Protein AF-A0A6B2C0A2-F1 (afdb_monomer)

Foldseek 3Di:
DDDPVPQPPQAQDWDFPADDDFKTKIKHFDDDDPVCVVSVVSNQVVCCVPFAHFDDKAFDWADDVCCVVVVHPDIDTGTIITMGTGDDD

Structure (mmCIF, N/CA/C/O backbone):
data_AF-A0A6B2C0A2-F1
#
_entry.id   AF-A0A6B2C0A2-F1
#
loop_
_atom_site.group_PDB
_atom_site.id
_atom_site.type_symbol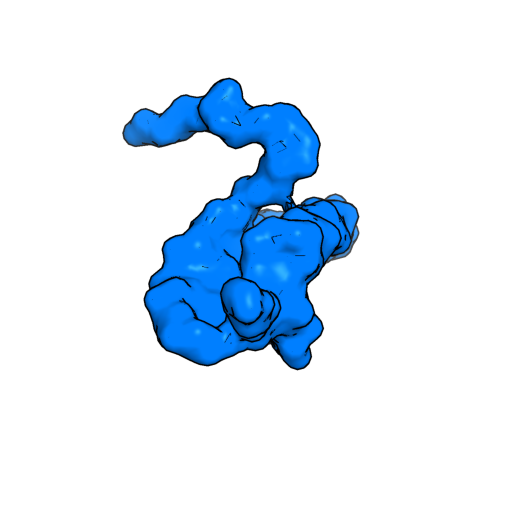
_atom_site.label_atom_id
_atom_site.label_alt_id
_atom_site.label_comp_id
_atom_site.label_asym_id
_atom_site.label_entity_id
_atom_site.label_seq_id
_atom_site.pdbx_PDB_ins_code
_atom_site.Cartn_x
_atom_site.Cartn_y
_atom_site.Cartn_z
_atom_site.occupancy
_atom_site.B_iso_or_equiv
_atom_site.auth_seq_id
_atom_site.auth_comp_id
_atom_site.auth_asym_id
_atom_site.auth_atom_id
_atom_site.pdbx_PDB_model_num
ATOM 1 N N . LYS A 1 1 ? -11.595 7.528 -19.795 1.00 40.72 1 LYS A N 1
ATOM 2 C CA . LYS A 1 1 ? -10.366 8.256 -19.391 1.00 40.72 1 LYS A CA 1
ATOM 3 C C . LYS A 1 1 ? -10.739 9.135 -18.204 1.00 40.72 1 LYS A C 1
ATOM 5 O O . LYS A 1 1 ? -11.733 9.834 -18.337 1.00 40.72 1 LYS A O 1
ATOM 10 N N . ARG A 1 2 ? -10.087 9.014 -17.041 1.00 49.28 2 ARG A N 1
ATOM 11 C CA . ARG A 1 2 ? -10.366 9.883 -15.880 1.00 49.28 2 ARG A CA 1
ATOM 12 C C . ARG A 1 2 ? -9.222 10.871 -15.702 1.00 49.28 2 ARG A C 1
ATOM 14 O O . ARG A 1 2 ? -8.087 10.540 -16.022 1.00 49.28 2 ARG A O 1
ATOM 21 N N . ASP A 1 3 ? -9.608 12.059 -15.271 1.00 43.72 3 ASP A N 1
ATOM 22 C CA . ASP A 1 3 ? -8.836 13.291 -15.273 1.00 43.72 3 ASP A CA 1
ATOM 23 C C . ASP A 1 3 ? -7.833 13.324 -14.100 1.00 43.72 3 ASP A C 1
ATOM 25 O O . ASP A 1 3 ? -8.276 13.306 -12.945 1.00 43.72 3 ASP A O 1
ATOM 29 N N . PRO A 1 4 ? -6.514 13.312 -14.367 1.00 50.69 4 PRO A N 1
ATOM 30 C CA . PRO A 1 4 ? -5.477 13.373 -13.337 1.00 50.69 4 PRO A CA 1
ATOM 31 C C . PRO A 1 4 ? -5.499 14.687 -12.538 1.00 50.69 4 PRO A C 1
ATOM 33 O O . PRO A 1 4 ? -5.003 14.701 -11.415 1.00 50.69 4 PRO A O 1
ATOM 36 N N . ASP A 1 5 ? -6.154 15.743 -13.033 1.00 48.06 5 ASP A N 1
ATOM 37 C CA . ASP A 1 5 ? -6.183 17.058 -12.378 1.00 48.06 5 ASP A CA 1
ATOM 38 C C . ASP A 1 5 ? -7.119 17.122 -11.154 1.00 48.06 5 ASP A C 1
ATOM 40 O O . ASP A 1 5 ? -7.121 18.107 -10.413 1.00 48.06 5 ASP A O 1
ATOM 44 N N . LYS A 1 6 ? -7.917 16.073 -10.900 1.00 49.44 6 LYS A N 1
ATOM 45 C CA . LYS A 1 6 ? -8.793 15.987 -9.713 1.00 49.44 6 LYS A CA 1
ATOM 46 C C . LYS A 1 6 ? -8.136 15.366 -8.484 1.00 49.44 6 LYS A C 1
ATOM 48 O O . LYS A 1 6 ? -8.719 15.418 -7.402 1.00 49.44 6 LYS A O 1
ATOM 53 N N . ILE A 1 7 ? -6.957 14.774 -8.635 1.00 55.59 7 ILE A N 1
ATOM 54 C CA . ILE A 1 7 ? -6.151 14.316 -7.507 1.00 55.59 7 ILE A CA 1
ATOM 55 C C . ILE A 1 7 ? -5.224 15.486 -7.195 1.00 55.59 7 ILE A C 1
ATOM 57 O O . ILE A 1 7 ? -4.427 15.882 -8.042 1.00 55.59 7 ILE A O 1
ATOM 61 N N . GLY A 1 8 ? -5.387 16.114 -6.026 1.00 55.75 8 GLY A N 1
ATOM 62 C CA . GLY A 1 8 ? -4.498 17.204 -5.618 1.00 55.75 8 GLY A CA 1
ATOM 63 C C . GLY A 1 8 ? -3.044 16.760 -5.778 1.00 55.75 8 GLY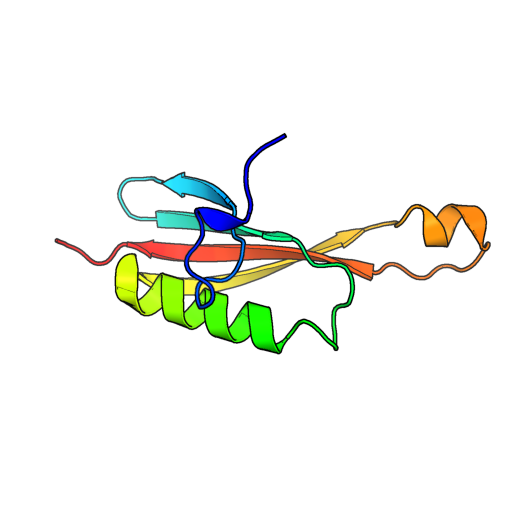 A C 1
ATOM 64 O O . GLY A 1 8 ? -2.737 15.616 -5.451 1.00 55.75 8 GLY A O 1
ATOM 65 N N . LYS A 1 9 ? -2.176 17.643 -6.292 1.00 55.69 9 LYS A N 1
ATOM 66 C CA . LYS A 1 9 ? -0.785 17.344 -6.706 1.00 55.69 9 LYS A CA 1
ATOM 67 C C . LYS A 1 9 ? 0.078 16.605 -5.666 1.00 55.69 9 LYS A C 1
ATOM 69 O O . LYS A 1 9 ? 1.121 16.077 -6.028 1.00 55.69 9 LYS A O 1
ATOM 74 N N . ASP A 1 10 ? -0.373 16.538 -4.417 1.00 62.81 10 ASP A N 1
ATOM 75 C CA . ASP A 1 10 ? 0.333 15.945 -3.283 1.00 62.81 10 ASP A CA 1
ATOM 76 C C . ASP A 1 10 ? -0.221 14.578 -2.836 1.00 62.81 10 ASP A C 1
ATOM 78 O O . ASP A 1 10 ? 0.253 14.028 -1.841 1.00 62.81 10 ASP A O 1
ATOM 82 N N . GLN A 1 11 ? -1.237 14.022 -3.510 1.00 66.38 11 GLN A N 1
ATOM 83 C CA . GLN A 1 11 ? -1.784 12.708 -3.159 1.00 66.38 11 GLN A CA 1
ATOM 84 C C . GLN A 1 11 ? -1.303 11.610 -4.115 1.00 66.38 11 GLN A C 1
ATOM 86 O O . GLN A 1 11 ? -1.471 11.742 -5.329 1.00 66.38 11 GLN A O 1
ATOM 91 N N . PRO A 1 12 ? -0.754 10.504 -3.584 1.00 76.56 12 PRO A N 1
ATOM 92 C CA . PRO A 1 12 ? -0.314 9.388 -4.404 1.00 76.56 12 PRO A CA 1
ATOM 93 C C . PRO A 1 12 ? -1.521 8.720 -5.056 1.00 76.56 12 PRO A C 1
ATOM 95 O O . PRO A 1 12 ? -2.583 8.548 -4.444 1.00 76.56 12 PRO A O 1
ATOM 98 N N . TYR A 1 13 ? -1.358 8.320 -6.313 1.00 86.38 13 TYR A N 1
ATOM 99 C CA . TYR A 1 13 ? -2.402 7.609 -7.033 1.00 86.38 13 TYR A CA 1
ATOM 100 C C . TYR A 1 13 ? -2.575 6.196 -6.461 1.00 86.38 13 TYR A C 1
ATOM 102 O O . TYR A 1 13 ? -1.783 5.297 -6.721 1.00 86.38 13 TYR A O 1
ATOM 110 N N . MET A 1 14 ? -3.650 5.984 -5.701 1.00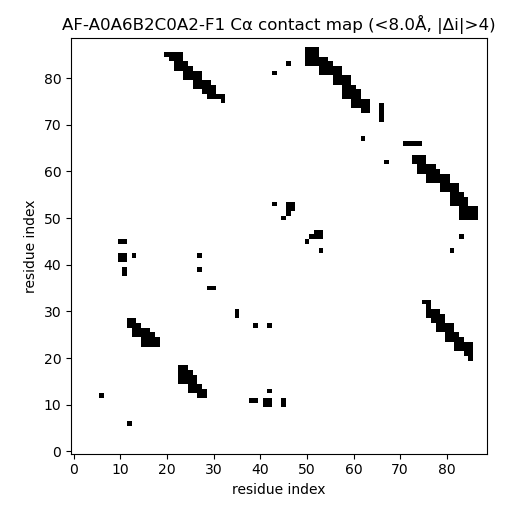 93.25 14 MET A N 1
ATOM 111 C CA . MET A 1 14 ? -4.020 4.677 -5.155 1.00 93.25 14 MET A CA 1
ATOM 112 C C . MET A 1 14 ? -5.475 4.343 -5.456 1.00 93.25 14 MET A C 1
ATOM 114 O O . MET A 1 14 ? -6.351 5.211 -5.484 1.00 93.25 14 MET A O 1
ATOM 118 N N . LYS A 1 15 ? -5.763 3.052 -5.613 1.00 95.06 15 LYS A N 1
ATOM 119 C CA . LYS A 1 15 ? -7.128 2.536 -5.720 1.00 95.06 15 LYS A CA 1
ATOM 120 C C . LYS A 1 15 ? -7.578 1.972 -4.375 1.00 95.06 15 LYS A C 1
ATOM 122 O O . LYS A 1 15 ? -6.981 1.015 -3.899 1.00 95.06 15 LYS A O 1
ATOM 127 N N . HIS A 1 16 ? -8.661 2.490 -3.800 1.00 95.25 16 HIS A N 1
ATOM 128 C CA . HIS A 1 16 ? -9.318 1.841 -2.660 1.00 95.25 16 HIS A CA 1
ATOM 129 C C . HIS A 1 16 ? -10.023 0.574 -3.169 1.00 95.25 16 HIS A C 1
ATOM 131 O O . HIS A 1 16 ? -10.976 0.669 -3.945 1.00 95.25 16 HIS A O 1
ATOM 137 N N . VAL A 1 17 ? -9.494 -0.609 -2.847 1.00 96.88 17 VAL A N 1
ATOM 138 C CA . VAL A 1 17 ? -9.987 -1.884 -3.400 1.00 96.88 17 VAL A CA 1
ATOM 139 C C . VAL A 1 17 ? -10.950 -2.605 -2.465 1.00 96.88 17 VAL A C 1
ATOM 141 O O . VAL A 1 17 ? -11.786 -3.364 -2.948 1.00 96.88 17 VAL A O 1
ATOM 144 N N . TYR A 1 18 ? -10.857 -2.363 -1.158 1.00 97.81 18 TYR A N 1
ATOM 145 C CA . TYR A 1 18 ? -11.737 -2.953 -0.154 1.00 97.81 18 TYR A CA 1
ATOM 146 C C . TYR A 1 18 ? -11.883 -2.020 1.049 1.00 97.81 18 TYR A C 1
ATOM 148 O O . TYR A 1 18 ? -10.876 -1.506 1.530 1.00 97.81 18 TYR A O 1
ATOM 156 N N . ASP A 1 19 ? -13.109 -1.860 1.549 1.00 96.19 19 ASP A N 1
ATOM 157 C CA . ASP A 1 19 ? -13.432 -1.055 2.729 1.00 96.19 19 ASP A CA 1
ATOM 158 C C . ASP A 1 19 ? -14.455 -1.797 3.601 1.00 96.19 19 ASP A C 1
ATOM 160 O O . ASP A 1 19 ? -15.657 -1.761 3.340 1.00 96.19 19 ASP A O 1
ATOM 164 N N . GLY A 1 20 ? -13.970 -2.545 4.590 1.00 96.12 20 GLY A N 1
ATOM 165 C CA . GLY A 1 20 ? -14.800 -3.306 5.522 1.00 96.12 20 GLY A CA 1
ATO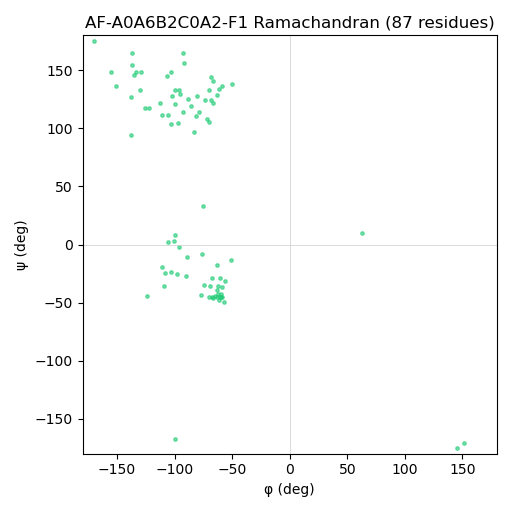M 166 C C . GLY A 1 20 ? -14.993 -2.596 6.862 1.00 96.12 20 GLY A C 1
ATOM 167 O O . GLY A 1 20 ? -14.644 -1.428 7.037 1.00 96.12 20 GLY A O 1
ATOM 168 N N . ASP A 1 21 ? -15.508 -3.328 7.851 1.00 95.88 21 ASP A N 1
ATOM 169 C CA . ASP A 1 21 ? -15.792 -2.763 9.178 1.00 95.88 21 ASP A CA 1
ATOM 170 C C . ASP A 1 21 ? -14.516 -2.434 9.968 1.00 95.88 21 ASP A C 1
ATOM 172 O O . ASP A 1 21 ? -14.390 -1.358 10.547 1.00 95.88 21 ASP A O 1
ATOM 176 N N . ALA A 1 22 ? -13.545 -3.352 9.976 1.00 97.00 22 ALA A N 1
ATOM 177 C CA . ALA A 1 22 ? -12.299 -3.215 10.739 1.00 97.00 22 ALA A CA 1
ATOM 178 C C . ALA A 1 22 ? -11.054 -3.007 9.864 1.00 97.00 22 ALA A C 1
ATOM 180 O O . ALA A 1 22 ? -10.026 -2.539 10.355 1.00 97.00 22 ALA A O 1
ATOM 181 N N . TRP A 1 23 ? -11.137 -3.358 8.583 1.00 98.19 23 TRP A N 1
ATOM 182 C CA . TRP A 1 23 ? -9.995 -3.448 7.678 1.00 98.19 23 TRP A CA 1
ATOM 183 C C . TRP A 1 23 ? -10.317 -2.796 6.345 1.00 98.19 23 TRP A C 1
ATOM 185 O O . TRP A 1 23 ? -11.439 -2.918 5.856 1.00 98.19 23 TRP A O 1
ATOM 195 N N . GLY A 1 24 ? -9.314 -2.178 5.735 1.00 97.94 24 GLY A N 1
ATOM 196 C CA . GLY A 1 24 ? -9.375 -1.743 4.349 1.00 97.94 24 GLY A CA 1
ATOM 197 C C . GLY A 1 24 ? -8.083 -2.058 3.608 1.00 97.94 24 GLY A C 1
ATOM 198 O O . GLY A 1 24 ? -7.059 -2.407 4.205 1.00 97.94 24 GLY A O 1
ATOM 199 N N . ILE A 1 25 ? -8.160 -1.990 2.283 1.00 98.50 25 ILE A N 1
ATOM 200 C CA . ILE A 1 25 ? -7.047 -2.303 1.392 1.00 98.50 25 ILE A CA 1
ATOM 201 C C . ILE A 1 25 ? -7.005 -1.266 0.275 1.00 98.50 25 ILE A C 1
ATOM 203 O O . ILE A 1 25 ? -7.986 -1.068 -0.449 1.00 98.50 25 ILE A O 1
ATOM 207 N N . PHE A 1 26 ? -5.839 -0.656 0.096 1.00 98.19 26 PHE A N 1
ATOM 208 C CA . PHE A 1 26 ? -5.497 0.124 -1.087 1.00 98.19 26 PHE A CA 1
ATOM 209 C C . PHE A 1 26 ? -4.573 -0.675 -2.004 1.00 98.19 26 PHE A C 1
ATOM 211 O O . PHE A 1 26 ? -3.771 -1.481 -1.543 1.00 98.19 26 PHE A O 1
ATOM 218 N N . TYR A 1 27 ? -4.674 -0.444 -3.309 1.00 97.19 27 TYR A N 1
ATOM 219 C CA . TYR A 1 27 ? -3.704 -0.913 -4.289 1.00 97.19 27 TYR A CA 1
ATOM 220 C C . TYR A 1 27 ? -2.966 0.280 -4.894 1.00 97.19 27 TYR A C 1
ATOM 222 O O . TYR A 1 27 ? -3.599 1.160 -5.485 1.00 97.19 27 TYR A O 1
ATOM 230 N N . LEU A 1 28 ? -1.643 0.284 -4.752 1.00 95.81 28 LEU A N 1
ATOM 231 C CA . LEU A 1 28 ? -0.728 1.237 -5.370 1.00 95.81 28 LEU A CA 1
ATOM 232 C C . LEU A 1 28 ? -0.045 0.547 -6.562 1.00 95.81 28 LEU A C 1
ATOM 234 O O . LEU A 1 28 ? 0.816 -0.303 -6.334 1.00 95.81 28 LEU A O 1
ATOM 238 N N . PRO A 1 29 ? -0.438 0.828 -7.815 1.00 91.88 29 PRO A N 1
ATOM 239 C CA . PRO A 1 29 ? 0.323 0.370 -8.974 1.00 91.88 29 PRO A CA 1
ATOM 240 C C . PRO A 1 29 ? 1.664 1.110 -9.047 1.00 91.88 29 PRO A C 1
ATOM 242 O O . PRO A 1 29 ? 1.706 2.295 -8.732 1.00 91.88 29 PRO A O 1
ATOM 245 N N . ILE A 1 30 ? 2.716 0.412 -9.478 1.00 88.56 30 ILE A N 1
ATOM 246 C CA . ILE A 1 30 ? 4.038 0.993 -9.765 1.00 88.56 30 ILE A CA 1
ATOM 247 C C . ILE A 1 30 ? 4.575 0.395 -11.067 1.00 88.56 30 ILE A C 1
ATOM 249 O O . ILE A 1 30 ? 4.231 -0.747 -11.406 1.00 88.56 30 ILE A O 1
ATOM 253 N N . ASP A 1 31 ? 5.447 1.136 -11.736 1.00 83.12 31 ASP A N 1
ATOM 254 C CA . ASP A 1 31 ? 6.160 0.733 -12.945 1.00 83.12 31 ASP A CA 1
ATOM 255 C C . ASP A 1 31 ? 7.658 0.492 -12.674 1.00 83.12 31 ASP A C 1
ATOM 257 O O . ASP A 1 31 ? 8.228 -0.453 -13.228 1.00 83.12 31 ASP A O 1
ATOM 261 N N . ASP A 1 32 ? 8.281 1.281 -11.789 1.00 84.69 32 ASP A N 1
ATOM 262 C CA . ASP A 1 32 ? 9.674 1.119 -11.344 1.00 84.69 32 ASP A CA 1
ATOM 263 C C . ASP A 1 32 ? 9.752 1.033 -9.815 1.00 84.69 32 ASP A C 1
ATOM 265 O O . ASP A 1 32 ? 9.405 1.965 -9.091 1.00 84.69 32 ASP A O 1
ATOM 269 N N . PHE A 1 33 ? 10.222 -0.107 -9.309 1.00 86.19 33 PHE A N 1
ATOM 270 C CA . PHE A 1 33 ? 10.234 -0.367 -7.874 1.00 86.19 33 PHE A CA 1
ATOM 271 C C . PHE A 1 33 ? 11.121 0.603 -7.090 1.00 86.19 33 PHE A C 1
ATOM 273 O O . PHE A 1 33 ? 10.695 1.071 -6.038 1.00 86.19 33 PHE A O 1
ATOM 280 N N . GLU A 1 34 ? 12.337 0.888 -7.565 1.00 88.50 34 GLU A N 1
ATOM 281 C CA . GLU A 1 34 ? 13.293 1.713 -6.817 1.00 88.50 34 GLU A CA 1
ATOM 282 C C . GLU A 1 34 ? 12.936 3.195 -6.921 1.00 88.50 34 GLU A C 1
ATOM 284 O O . GLU A 1 34 ? 12.942 3.904 -5.910 1.00 88.50 34 GLU A O 1
ATOM 289 N N . ALA A 1 35 ? 12.575 3.658 -8.121 1.00 87.12 35 ALA A N 1
ATOM 290 C CA . ALA A 1 35 ? 12.245 5.062 -8.347 1.00 87.12 35 ALA A CA 1
ATOM 291 C C . ALA A 1 35 ? 10.952 5.489 -7.627 1.00 87.12 35 ALA A C 1
ATOM 293 O O . ALA A 1 35 ? 10.819 6.649 -7.231 1.00 87.12 35 ALA A O 1
ATOM 294 N N . GLU A 1 36 ? 10.013 4.562 -7.417 1.00 89.69 36 GLU A N 1
ATOM 295 C CA . GLU A 1 36 ? 8.696 4.858 -6.840 1.00 89.69 36 GLU A CA 1
ATOM 296 C C . GLU A 1 36 ? 8.567 4.535 -5.343 1.00 89.69 36 GLU A C 1
ATOM 298 O O . GLU A 1 36 ? 7.486 4.689 -4.768 1.00 89.69 36 GLU A O 1
ATOM 303 N N . LEU A 1 37 ? 9.658 4.179 -4.649 1.00 93.31 37 LEU A N 1
ATOM 304 C CA . LEU A 1 37 ? 9.633 4.027 -3.182 1.00 93.31 37 LEU A CA 1
ATOM 305 C C . LEU A 1 37 ? 9.157 5.304 -2.468 1.00 93.31 37 LEU A C 1
ATOM 307 O O . LEU A 1 37 ? 8.510 5.225 -1.422 1.00 93.31 37 LEU A O 1
ATOM 311 N N . LEU A 1 38 ? 9.431 6.480 -3.044 1.00 93.12 38 LEU A N 1
ATOM 312 C CA . LEU A 1 38 ? 8.923 7.756 -2.536 1.00 93.12 38 LEU A CA 1
ATOM 313 C C . LEU A 1 38 ? 7.388 7.818 -2.574 1.00 93.12 38 LEU A C 1
ATOM 315 O O . LEU A 1 38 ? 6.765 8.279 -1.617 1.00 93.12 38 LEU A O 1
ATOM 319 N N . GLU A 1 39 ? 6.774 7.343 -3.658 1.00 92.75 39 GLU A N 1
ATOM 320 C CA . GLU A 1 39 ? 5.316 7.323 -3.807 1.00 92.75 39 GLU A CA 1
ATOM 321 C C . GLU A 1 39 ? 4.673 6.308 -2.860 1.00 92.75 39 GLU A C 1
ATOM 323 O O . GLU A 1 39 ? 3.629 6.596 -2.268 1.00 92.75 39 GLU A O 1
ATOM 328 N N . LEU A 1 40 ? 5.338 5.172 -2.616 1.00 95.44 40 LEU A N 1
ATOM 329 C CA . LEU A 1 40 ? 4.942 4.251 -1.551 1.00 95.44 40 LEU A CA 1
ATOM 330 C C . LEU A 1 40 ? 4.966 4.943 -0.179 1.00 95.44 40 LEU A C 1
ATOM 332 O O . LEU A 1 40 ? 4.000 4.826 0.569 1.00 95.44 40 LEU A O 1
ATOM 336 N N . GLY A 1 41 ? 6.011 5.708 0.146 1.00 96.62 41 GLY A N 1
ATOM 337 C CA . GLY A 1 41 ? 6.074 6.471 1.400 1.00 96.62 41 GLY A CA 1
ATOM 338 C C . GLY A 1 41 ? 4.895 7.436 1.565 1.00 96.62 41 GLY A C 1
ATOM 339 O O . GLY A 1 41 ? 4.184 7.388 2.570 1.00 96.62 41 GLY A O 1
ATOM 340 N N . LYS A 1 42 ? 4.607 8.240 0.533 1.00 96.06 42 LYS A N 1
ATOM 341 C CA . LYS A 1 42 ? 3.451 9.156 0.526 1.00 96.06 42 LYS A CA 1
ATOM 342 C C . LYS A 1 42 ? 2.124 8.414 0.697 1.00 96.06 42 LYS A C 1
ATOM 344 O O . LYS A 1 42 ? 1.202 8.923 1.337 1.00 96.06 42 LYS A O 1
ATOM 349 N N . ALA A 1 43 ? 2.006 7.223 0.110 1.00 96.44 43 ALA A N 1
ATOM 350 C CA . ALA A 1 43 ? 0.812 6.388 0.201 1.00 96.44 43 ALA A CA 1
ATOM 351 C C . ALA A 1 43 ? 0.567 5.919 1.635 1.00 96.44 43 ALA A C 1
ATOM 353 O O . ALA A 1 43 ? -0.559 6.012 2.131 1.00 96.44 43 ALA A O 1
ATOM 354 N N . LEU A 1 44 ? 1.626 5.484 2.319 1.00 97.69 44 LEU A N 1
ATOM 355 C CA . LEU A 1 44 ? 1.568 5.082 3.721 1.00 97.69 44 LEU A CA 1
ATOM 356 C C . LEU A 1 44 ? 1.139 6.250 4.618 1.00 97.69 44 LEU A C 1
ATOM 358 O O . LEU A 1 44 ? 0.187 6.094 5.386 1.00 97.69 44 LEU A O 1
ATOM 362 N N . ASP A 1 45 ? 1.742 7.429 4.445 1.00 97.31 45 ASP A N 1
ATOM 363 C CA . ASP A 1 45 ? 1.380 8.638 5.198 1.00 97.31 45 ASP A CA 1
ATOM 364 C C . ASP A 1 45 ? -0.087 9.029 4.979 1.00 97.31 45 ASP A C 1
ATOM 366 O O . ASP A 1 45 ? -0.824 9.328 5.926 1.00 97.31 45 ASP A O 1
ATOM 370 N N . HIS A 1 46 ? -0.542 8.997 3.723 1.00 95.88 46 HIS A N 1
ATOM 371 C CA . HIS A 1 46 ? -1.927 9.290 3.378 1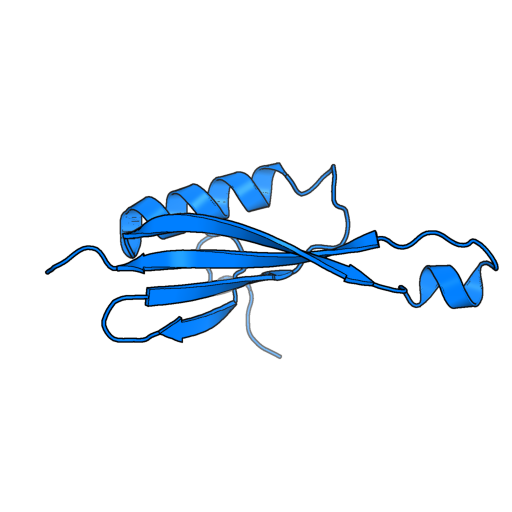.00 95.88 46 HIS A CA 1
ATOM 372 C C . HIS A 1 46 ? -2.897 8.317 4.065 1.00 95.88 46 HIS A C 1
ATOM 374 O O . HIS A 1 46 ? -3.908 8.748 4.629 1.00 95.88 46 HIS A O 1
ATOM 380 N N . ILE A 1 47 ? -2.595 7.016 4.050 1.00 96.44 47 ILE A N 1
ATOM 381 C CA . ILE A 1 47 ? -3.437 5.989 4.675 1.00 96.44 47 ILE A CA 1
ATOM 382 C C . ILE A 1 47 ? -3.456 6.158 6.197 1.00 96.44 47 ILE A C 1
ATOM 384 O O . ILE A 1 47 ? -4.537 6.195 6.794 1.00 96.44 47 ILE A O 1
ATOM 388 N N . GLN A 1 48 ? -2.291 6.360 6.817 1.00 96.19 48 GLN A N 1
ATOM 389 C CA . GLN A 1 48 ? -2.174 6.588 8.259 1.00 96.19 48 GLN A CA 1
ATOM 390 C C . GLN A 1 48 ? -2.934 7.825 8.727 1.00 96.19 48 GLN A C 1
ATOM 392 O O . GLN A 1 48 ? -3.621 7.783 9.755 1.00 96.19 48 GLN A O 1
ATOM 397 N N . LYS A 1 49 ? -2.857 8.923 7.972 1.00 95.06 49 LYS A N 1
ATOM 398 C CA . LYS A 1 49 ? -3.536 10.174 8.314 1.00 95.06 49 LYS A CA 1
ATOM 399 C C . LYS A 1 49 ? -5.057 10.055 8.216 1.00 95.06 49 LYS A C 1
ATOM 401 O O . LYS A 1 49 ? -5.745 10.509 9.132 1.00 95.06 49 LYS A O 1
ATOM 406 N N . ASN A 1 50 ? -5.564 9.454 7.139 1.00 94.81 50 ASN A N 1
ATOM 407 C CA . ASN A 1 50 ? -6.978 9.559 6.765 1.00 94.81 50 ASN A CA 1
ATOM 408 C C . ASN A 1 50 ? -7.824 8.318 7.088 1.00 94.81 50 ASN A C 1
ATOM 410 O O . ASN A 1 50 ? -9.037 8.443 7.232 1.00 94.81 50 ASN A O 1
ATOM 414 N N . HIS A 1 51 ? -7.219 7.133 7.202 1.00 95.44 51 HIS A N 1
ATOM 415 C CA . HIS A 1 51 ? -7.965 5.872 7.267 1.00 95.44 51 HIS A CA 1
ATOM 416 C C . HIS A 1 51 ? -7.645 5.040 8.515 1.00 95.44 51 HIS A C 1
ATOM 418 O O . HIS A 1 51 ? -8.553 4.518 9.172 1.00 95.44 51 HIS A O 1
ATOM 424 N N . GLY A 1 52 ? -6.367 4.916 8.872 1.00 96.50 52 GLY A N 1
ATOM 425 C CA . GLY A 1 52 ? -5.942 4.118 10.018 1.00 96.50 52 GLY A CA 1
ATOM 426 C C . GLY A 1 52 ? -4.543 3.537 9.865 1.00 96.50 52 GLY A C 1
ATOM 427 O O . GLY A 1 52 ? -3.800 3.900 8.966 1.00 96.50 52 GLY A O 1
ATOM 428 N N . GLU A 1 53 ? -4.160 2.650 10.772 1.00 98.12 53 GLU A N 1
ATOM 429 C CA . GLU A 1 53 ? -2.797 2.122 10.851 1.00 98.12 53 GLU A CA 1
ATOM 430 C C . GLU A 1 53 ? -2.513 1.134 9.715 1.00 98.12 53 GLU A C 1
ATOM 432 O O . GLU A 1 53 ? -3.225 0.139 9.573 1.00 98.12 53 GLU A O 1
ATOM 437 N N . VAL A 1 54 ? -1.464 1.380 8.924 1.00 98.19 54 VAL A N 1
ATOM 438 C CA . VAL A 1 54 ? -0.980 0.396 7.947 1.00 98.19 54 VAL A CA 1
ATOM 439 C C . VAL A 1 54 ? -0.371 -0.783 8.693 1.00 98.19 54 VAL A C 1
ATOM 441 O O . VAL A 1 54 ? 0.547 -0.613 9.488 1.00 98.19 54 VAL A O 1
ATOM 444 N N . THR A 1 55 ? -0.863 -1.984 8.409 1.00 98.25 55 THR A N 1
ATOM 445 C CA . THR A 1 55 ? -0.420 -3.217 9.072 1.00 98.25 55 THR A CA 1
ATOM 446 C C . THR A 1 55 ? 0.417 -4.110 8.170 1.00 98.25 55 THR A 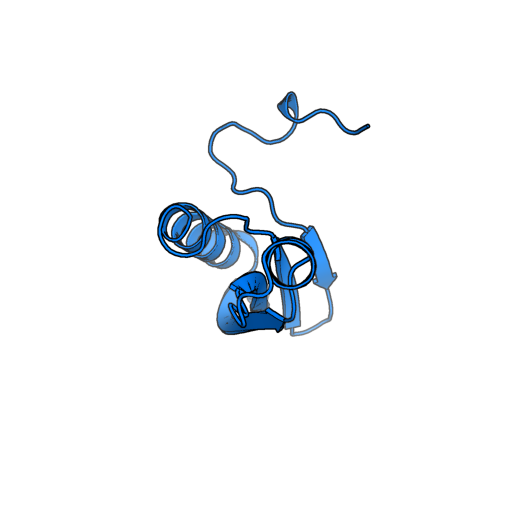C 1
ATOM 448 O O . THR A 1 55 ? 1.177 -4.933 8.670 1.00 98.25 55 THR A O 1
ATOM 451 N N . ALA A 1 56 ? 0.260 -3.996 6.848 1.00 98.25 56 ALA A N 1
ATOM 452 C CA . ALA A 1 56 ? 1.045 -4.769 5.894 1.00 98.25 56 ALA A CA 1
ATOM 453 C C . ALA A 1 56 ? 1.143 -4.076 4.531 1.00 98.25 56 ALA A C 1
ATOM 455 O O . ALA A 1 56 ? 0.198 -3.432 4.074 1.00 98.25 56 ALA A O 1
ATOM 456 N N . VAL A 1 57 ? 2.272 -4.295 3.858 1.00 97.69 57 VAL A N 1
ATOM 457 C CA . VAL A 1 57 ? 2.493 -3.965 2.447 1.00 97.69 57 VAL A CA 1
ATOM 458 C C . VAL A 1 57 ? 2.868 -5.260 1.736 1.00 97.69 57 VAL A C 1
ATOM 460 O O . VAL A 1 57 ? 3.875 -5.882 2.066 1.00 97.69 57 VAL A O 1
ATOM 463 N N . VAL A 1 58 ? 2.042 -5.690 0.785 1.00 96.12 58 VAL A N 1
ATOM 464 C CA . VAL A 1 58 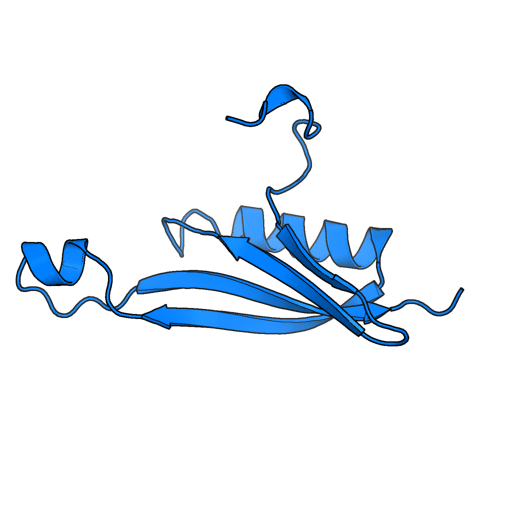? 2.218 -6.949 0.054 1.00 96.12 58 VAL A CA 1
ATOM 465 C C . VAL A 1 58 ? 2.577 -6.629 -1.398 1.00 96.12 58 VAL A C 1
ATOM 467 O O . VAL A 1 58 ? 1.725 -6.102 -2.122 1.00 96.12 58 VAL A O 1
ATOM 470 N N . PRO A 1 59 ? 3.810 -6.916 -1.855 1.00 91.94 59 PRO A N 1
ATOM 471 C CA . PRO A 1 59 ? 4.190 -6.681 -3.241 1.00 91.94 59 PRO A CA 1
ATOM 472 C C . PRO A 1 59 ? 3.470 -7.662 -4.174 1.00 91.94 59 PRO A C 1
ATOM 474 O O . PRO A 1 59 ? 3.442 -8.871 -3.943 1.00 91.94 59 PRO A O 1
ATOM 477 N N . ASN A 1 60 ? 2.910 -7.139 -5.262 1.00 88.31 60 ASN A N 1
ATOM 478 C CA . ASN A 1 60 ? 2.386 -7.934 -6.365 1.00 88.31 60 ASN A CA 1
ATOM 479 C C . ASN A 1 60 ? 3.537 -8.303 -7.309 1.00 88.31 60 ASN A C 1
ATOM 481 O O . ASN A 1 60 ? 3.931 -7.507 -8.164 1.00 88.31 60 ASN A O 1
ATOM 485 N N . ILE A 1 61 ? 4.081 -9.504 -7.136 1.00 82.38 61 ILE A N 1
ATOM 486 C CA . ILE A 1 61 ? 5.211 -10.016 -7.915 1.00 82.38 61 ILE A CA 1
ATOM 487 C C . ILE A 1 61 ? 4.672 -10.869 -9.070 1.00 82.38 61 ILE A C 1
ATOM 489 O O . ILE A 1 61 ? 3.860 -11.769 -8.855 1.00 82.38 61 ILE A O 1
ATOM 493 N N . GLY A 1 62 ? 5.117 -10.625 -10.308 1.00 69.00 62 GLY A N 1
ATOM 494 C CA . GLY A 1 62 ? 4.726 -11.479 -11.434 1.00 69.00 62 GLY A CA 1
ATOM 495 C C . GLY A 1 62 ? 5.486 -11.240 -12.740 1.00 69.00 62 GLY A C 1
ATOM 496 O O . GLY A 1 62 ? 6.264 -10.301 -12.873 1.00 69.00 62 GLY A O 1
ATOM 497 N N . LEU A 1 63 ? 5.214 -12.084 -13.744 1.00 57.94 63 LEU A N 1
ATOM 498 C CA . LEU A 1 63 ? 5.821 -12.005 -15.081 1.00 57.94 63 LEU A CA 1
ATOM 499 C C . LEU A 1 63 ? 5.355 -10.733 -15.814 1.00 57.94 63 LEU A C 1
ATOM 501 O O . LEU A 1 63 ? 4.147 -10.533 -15.986 1.00 57.94 63 LEU A O 1
ATOM 505 N N . THR A 1 64 ? 6.265 -9.852 -16.233 1.00 56.31 64 THR A N 1
ATOM 506 C CA . THR A 1 64 ? 5.912 -8.642 -16.998 1.00 56.31 64 THR A CA 1
ATOM 507 C C . THR A 1 64 ? 5.978 -8.940 -18.504 1.00 56.31 64 THR A C 1
ATOM 509 O O . THR A 1 64 ? 6.643 -9.879 -18.940 1.00 56.31 64 THR A O 1
ATOM 512 N N . LYS A 1 65 ? 5.259 -8.174 -19.342 1.00 53.38 65 LYS A N 1
ATOM 513 C CA . LYS A 1 65 ? 5.328 -8.353 -20.811 1.00 53.38 65 LYS A CA 1
ATOM 514 C C . LYS A 1 65 ? 6.748 -8.131 -21.348 1.00 53.38 65 LYS A C 1
ATOM 516 O O . LYS A 1 65 ? 7.117 -8.758 -22.334 1.00 53.38 65 LYS A O 1
ATOM 521 N N . ALA A 1 66 ? 7.537 -7.289 -20.677 1.00 53.47 66 ALA A N 1
ATOM 522 C CA . ALA A 1 66 ? 8.944 -7.069 -20.992 1.00 53.47 66 ALA A CA 1
ATOM 523 C C . ALA A 1 66 ? 9.781 -8.347 -20.800 1.00 53.47 66 ALA A C 1
ATOM 525 O O . ALA A 1 66 ? 10.596 -8.660 -21.662 1.00 53.47 66 ALA A O 1
ATOM 526 N N . SER A 1 67 ? 9.506 -9.143 -19.759 1.00 53.84 67 SER A N 1
ATOM 527 C CA . SER A 1 67 ? 10.147 -10.450 -19.534 1.00 53.84 67 SER A CA 1
ATOM 528 C C . SER A 1 67 ? 9.856 -11.451 -20.659 1.00 53.84 67 SER A C 1
ATOM 530 O O . SER A 1 67 ? 10.707 -12.257 -21.019 1.00 53.84 67 SER A O 1
ATOM 532 N N . LEU A 1 68 ? 8.645 -11.403 -21.231 1.00 57.25 68 LEU A N 1
ATOM 533 C CA . LEU A 1 68 ? 8.241 -12.293 -22.325 1.00 57.25 68 LEU A CA 1
ATOM 534 C C . LEU A 1 68 ? 8.896 -11.903 -23.661 1.00 57.25 68 LEU A C 1
ATOM 536 O O . LEU A 1 68 ? 9.194 -12.767 -24.478 1.00 57.25 68 LEU A O 1
ATOM 540 N N . LEU A 1 69 ? 9.099 -10.601 -23.886 1.00 57.50 69 LEU A N 1
ATOM 541 C CA . LEU A 1 69 ? 9.559 -10.043 -25.162 1.00 57.50 69 LEU A CA 1
ATOM 542 C C . LEU A 1 69 ? 11.091 -9.953 -25.258 1.00 57.50 69 LEU A C 1
ATOM 544 O O . LEU A 1 69 ? 11.635 -10.027 -26.354 1.00 57.50 69 LEU A O 1
ATOM 548 N N . LEU A 1 70 ? 11.786 -9.829 -24.122 1.00 61.09 70 LEU A N 1
ATOM 549 C CA . LEU A 1 70 ? 13.249 -9.719 -24.056 1.00 61.09 70 LEU A CA 1
ATOM 550 C C . LEU A 1 70 ? 13.963 -11.055 -23.796 1.00 61.09 70 LEU A C 1
ATOM 552 O O . LEU A 1 70 ? 15.188 -11.082 -23.742 1.00 61.09 70 LEU A O 1
ATOM 556 N N . GLY A 1 71 ? 13.231 -12.160 -23.607 1.00 56.59 71 GLY A N 1
ATOM 557 C CA . GLY A 1 71 ? 13.821 -13.465 -23.274 1.00 56.59 71 GLY A CA 1
ATOM 558 C C . GLY A 1 71 ? 14.563 -13.491 -21.930 1.00 56.59 71 GLY A C 1
ATOM 559 O O . GLY A 1 71 ? 15.248 -14.464 -21.621 1.00 56.59 71 GLY A O 1
ATOM 560 N N . THR A 1 72 ? 14.439 -12.431 -21.127 1.00 51.50 72 THR A N 1
ATOM 561 C CA . THR A 1 72 ? 15.077 -12.296 -19.821 1.00 51.50 72 THR A CA 1
ATOM 562 C C . THR A 1 72 ? 14.074 -12.623 -18.721 1.00 51.50 72 THR A C 1
ATOM 564 O O . THR A 1 72 ? 12.938 -12.150 -18.694 1.00 51.50 72 THR A O 1
ATOM 567 N N . SER A 1 73 ? 14.498 -13.445 -17.766 1.00 50.69 73 SER A N 1
ATOM 568 C CA . SER A 1 73 ? 13.687 -13.938 -16.649 1.00 50.69 73 SER A CA 1
ATOM 569 C C . SER A 1 73 ? 13.452 -12.897 -15.543 1.00 50.69 73 SER A C 1
ATOM 571 O O . SER A 1 73 ? 13.393 -13.259 -14.370 1.00 50.69 73 SER A O 1
ATOM 573 N N . PHE A 1 74 ? 13.348 -11.604 -15.863 1.00 53.06 74 PHE A N 1
ATOM 574 C CA . PHE A 1 74 ? 13.143 -10.580 -14.835 1.00 53.06 74 PHE A CA 1
ATOM 575 C C . PHE A 1 74 ? 11.669 -10.497 -14.424 1.00 53.06 74 PHE A C 1
ATOM 577 O O . PHE A 1 74 ? 10.816 -10.077 -15.203 1.00 53.06 74 PHE A O 1
ATOM 584 N N . GLN A 1 75 ? 11.371 -10.917 -13.195 1.00 61.81 75 GLN A N 1
ATOM 585 C CA . GLN A 1 75 ? 10.057 -10.856 -12.551 1.00 61.81 75 GLN A CA 1
ATOM 586 C C . GLN A 1 75 ? 10.013 -9.597 -11.670 1.00 61.81 75 GLN A C 1
ATOM 588 O O . GLN A 1 75 ? 10.669 -9.550 -10.635 1.00 61.81 75 GLN A O 1
ATOM 593 N N . GLY A 1 76 ? 9.308 -8.550 -12.104 1.00 71.31 76 GLY A N 1
ATOM 594 C CA . GLY A 1 76 ? 9.235 -7.273 -11.380 1.00 71.31 76 GLY A CA 1
ATOM 595 C C . GLY A 1 76 ? 8.039 -7.177 -10.426 1.00 71.31 76 GLY A C 1
ATOM 596 O O . GLY A 1 76 ? 7.077 -7.947 -10.529 1.00 71.31 76 GLY A O 1
ATOM 597 N N . VAL A 1 77 ? 8.079 -6.194 -9.525 1.00 80.25 77 VAL A N 1
ATOM 598 C CA . VAL A 1 77 ? 6.929 -5.787 -8.701 1.00 80.25 77 VAL A CA 1
ATOM 599 C C . VAL A 1 77 ? 6.030 -4.873 -9.538 1.00 80.25 77 VAL A C 1
ATOM 601 O O . VAL A 1 77 ? 6.507 -3.906 -10.112 1.00 80.25 77 VAL A O 1
ATOM 604 N N . LYS A 1 78 ? 4.731 -5.181 -9.621 1.00 86.62 78 LYS A N 1
ATOM 605 C CA . LYS A 1 78 ? 3.730 -4.424 -10.411 1.00 86.62 78 LYS A CA 1
ATOM 606 C C . LYS A 1 78 ? 2.876 -3.473 -9.567 1.00 86.62 78 LYS A C 1
ATOM 608 O O . LYS A 1 78 ? 1.881 -2.915 -10.036 1.00 86.62 78 LYS A O 1
ATOM 613 N N . GLY A 1 79 ? 3.177 -3.409 -8.279 1.00 92.12 79 GLY A N 1
ATOM 614 C CA . GLY A 1 79 ? 2.474 -2.600 -7.300 1.00 92.12 79 GLY A CA 1
ATOM 615 C C . GLY A 1 79 ? 2.402 -3.272 -5.940 1.00 92.12 79 GLY A C 1
ATOM 616 O O . GLY A 1 79 ? 2.944 -4.359 -5.727 1.00 92.12 79 GLY A O 1
ATOM 617 N N . PHE A 1 80 ? 1.681 -2.629 -5.031 1.00 95.62 80 PHE A N 1
ATOM 618 C CA . PHE A 1 80 ? 1.538 -3.032 -3.641 1.00 95.62 80 PHE A CA 1
ATOM 619 C C . PHE A 1 80 ? 0.071 -3.068 -3.235 1.00 95.62 80 PHE A C 1
ATOM 621 O O . PHE A 1 80 ? -0.668 -2.111 -3.467 1.00 95.62 80 PHE A O 1
ATOM 628 N N . ALA A 1 81 ? -0.344 -4.142 -2.570 1.00 97.69 81 ALA A N 1
ATOM 629 C CA . ALA A 1 81 ? -1.535 -4.108 -1.735 1.00 97.69 81 ALA A CA 1
ATOM 630 C C . ALA A 1 81 ? -1.137 -3.597 -0.345 1.00 97.69 81 ALA A C 1
ATOM 632 O O . ALA A 1 81 ? -0.309 -4.205 0.331 1.00 97.69 81 ALA A O 1
ATOM 633 N N . ILE A 1 82 ? -1.716 -2.476 0.071 1.00 98.44 82 ILE A N 1
ATOM 634 C CA . ILE A 1 82 ? -1.477 -1.851 1.370 1.00 98.44 82 ILE A CA 1
ATOM 635 C C . ILE A 1 82 ? -2.700 -2.123 2.239 1.00 98.44 82 ILE A C 1
ATOM 637 O O . ILE A 1 82 ? -3.795 -1.629 1.963 1.00 98.44 82 ILE A O 1
ATOM 641 N N . VAL A 1 83 ? -2.513 -2.940 3.271 1.00 98.62 83 VAL A N 1
ATOM 642 C CA . VAL A 1 83 ? -3.559 -3.330 4.218 1.00 98.62 83 VAL A CA 1
ATOM 643 C C . VAL A 1 83 ? -3.476 -2.425 5.434 1.00 98.62 83 VAL A C 1
ATOM 645 O O . VAL A 1 83 ? -2.393 -2.231 5.992 1.00 98.62 83 VAL A O 1
ATOM 648 N N . TYR A 1 84 ? -4.617 -1.900 5.867 1.00 98.50 84 TYR A N 1
ATOM 649 C CA . TYR A 1 84 ? -4.693 -1.061 7.053 1.00 98.50 84 TYR A CA 1
ATOM 650 C C . TYR A 1 84 ? -5.854 -1.461 7.961 1.00 98.50 84 TYR A C 1
ATOM 652 O O . TYR A 1 84 ? -6.914 -1.910 7.510 1.00 98.50 84 TYR A O 1
ATOM 660 N N . LYS A 1 85 ? -5.655 -1.262 9.262 1.00 98.44 85 LYS A N 1
ATOM 661 C CA . LYS A 1 85 ? -6.692 -1.372 10.283 1.00 98.44 85 LYS A CA 1
ATOM 662 C C . LYS A 1 85 ? -7.379 -0.024 10.437 1.00 98.44 85 LYS A C 1
ATOM 664 O O . LYS A 1 85 ? -6.717 0.981 10.695 1.00 98.44 85 LYS A O 1
ATOM 669 N N . LYS A 1 86 ? -8.705 0.007 10.306 1.00 97.19 86 LYS A N 1
ATOM 670 C CA . LYS A 1 86 ? -9.489 1.241 10.433 1.00 97.19 86 LYS A CA 1
ATOM 671 C C . LYS A 1 86 ? -9.319 1.824 11.831 1.00 97.19 86 LYS A C 1
ATOM 673 O O . LYS A 1 86 ? -9.416 1.110 12.835 1.00 97.19 86 LYS A O 1
ATOM 678 N N . ARG A 1 87 ? -9.073 3.135 11.896 1.00 94.75 87 ARG A N 1
ATOM 679 C CA . ARG A 1 87 ? -9.152 3.859 13.165 1.00 94.75 87 ARG A CA 1
ATOM 680 C C . ARG A 1 87 ? -10.599 3.769 13.645 1.00 94.75 87 ARG A C 1
ATOM 682 O O . ARG A 1 87 ? -11.516 4.026 12.866 1.00 94.75 87 ARG A O 1
ATOM 689 N N . LYS A 1 88 ? -10.802 3.355 14.898 1.00 81.00 88 LYS A N 1
ATOM 690 C CA . LYS A 1 88 ? -12.142 3.393 15.491 1.00 81.00 88 LYS A CA 1
ATOM 691 C C . LYS A 1 88 ? -12.639 4.848 15.458 1.00 81.00 88 LYS A C 1
ATOM 693 O O . LYS A 1 88 ? -11.814 5.727 15.721 1.00 81.00 88 LYS A O 1
ATOM 698 N N . PRO A 1 89 ? -13.905 5.085 15.084 1.00 63.78 89 PRO A N 1
ATOM 699 C CA . PRO A 1 89 ? -14.496 6.416 15.152 1.00 63.78 89 PRO A CA 1
ATOM 700 C C . PRO A 1 89 ? -14.449 6.981 16.575 1.00 63.78 89 PRO A C 1
ATOM 702 O O . PRO A 1 89 ? -14.441 6.172 17.536 1.00 63.78 8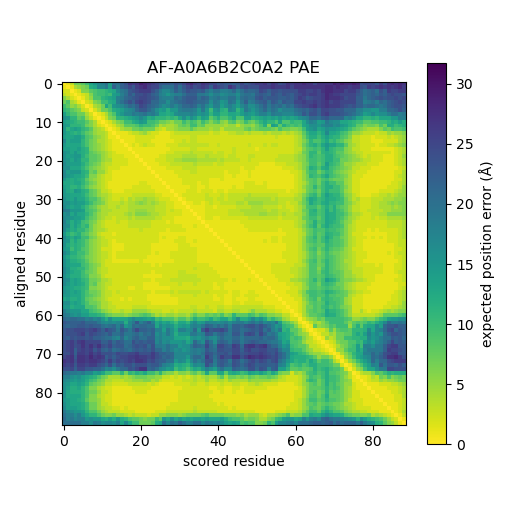9 PRO A O 1
#

Nearest PDB structures (foldseek):
  5hfj-assembly1_B  TM=5.325E-01  e=1.517E+00  Helicobacter pylori 26695
  5hfj-assembly2_E  TM=5.415E-01  e=1.825E+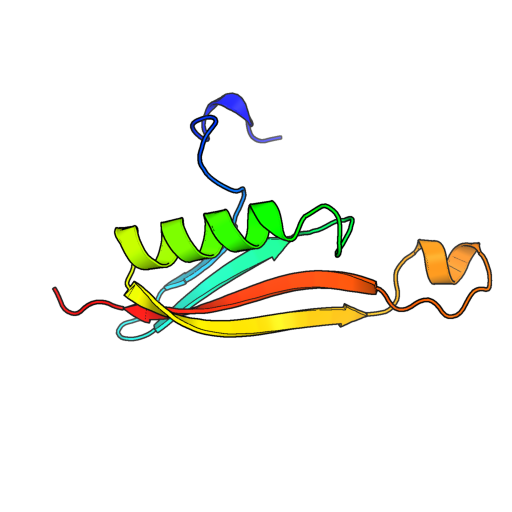00  Helicobacter pylori 26695
  5lm7-assembly2_E  TM=5.209E-01  e=6.257E+00  Escherichia coli S88

Solvent-accessible surface area (backbone atoms only — not comparable to full-atom values): 5286 Å² total; per-residue (Å²): 140,82,71,73,84,75,51,59,97,85,59,57,79,61,43,81,76,45,81,58,93,58,41,33,30,33,37,34,71,44,87,48,69,78,82,40,48,62,50,52,51,48,40,52,53,52,39,44,74,75,53,18,52,73,76,46,77,44,73,42,71,44,86,41,73,64,27,70,73,67,77,41,90,59,65,47,54,54,22,33,44,39,35,26,39,46,56,79,132

Radius of gyration: 14.88 Å; Cα contacts (8 Å, |Δi|>4): 145; chains: 1; bounding box: 31×31×41 Å

Sequence (89 aa):
KRDPDKIGKDQPYMKHVYDGDAWGIFYLPIDDFEAELLELGKALDHIQKNHGEVTAVVPNIGLTKASLLLGTSFQGVKGFAIVYKKRKP

Secondary structure (DSSP, 8-state):
---GGGS-TTS---EEEEE-SSEEEEEEE-S-TTTTHHHHHHHHHHHHHHTEEEEEEEEEEEE-HHHHHS----EEEEEEEEEEEEPP-

Mean predicted aligned error: 8.27 Å

pLDDT: mean 82.2, std 18.38, range [40.72, 98.62]